Protein AF-K0EL86-F1 (afdb_monomer_lite)

pLDDT: mean 92.91, std 8.89, range [39.19, 98.56]

Organism: Nocardia brasiliensis (strain ATCC 700358 / HUJEG-1) (NCBI:txid1133849)

Foldseek 3Di:
DDDDDDLVVLVVVLVVLVVVLVVLVVVLVVVVVVLVVCLVPDDDPVSVVVVVVNVVVVVVSVVVSVVSVVVSVVSVVVSVVSVVVVVVVVVVVVD

Radius of gyration: 21.89 Å; chains: 1; bounding box: 59×28×49 Å

Structure (mmCIF, N/CA/C/O backbone):
data_AF-K0EL86-F1
#
_entry.id   AF-K0EL86-F1
#
loop_
_atom_site.group_PDB
_atom_site.id
_atom_site.type_symbol
_atom_site.label_atom_id
_atom_site.label_alt_id
_atom_site.label_comp_id
_atom_site.label_asym_id
_atom_site.label_entity_id
_atom_site.label_seq_id
_atom_site.pdbx_PDB_ins_code
_atom_site.Cartn_x
_atom_site.Cartn_y
_atom_site.Cartn_z
_atom_site.occupancy
_atom_site.B_iso_or_equiv
_atom_site.auth_seq_id
_atom_site.auth_comp_id
_atom_site.auth_asym_id
_atom_site.auth_atom_id
_atom_site.pdbx_PDB_model_num
ATOM 1 N N . MET A 1 1 ? 22.998 -12.197 -23.847 1.00 39.19 1 MET A N 1
ATOM 2 C CA . MET A 1 1 ? 21.674 -11.589 -23.587 1.00 39.19 1 MET A CA 1
ATOM 3 C C . MET A 1 1 ? 21.893 -10.163 -23.114 1.00 39.19 1 MET A C 1
ATOM 5 O O . MET A 1 1 ? 22.690 -9.974 -22.207 1.00 39.19 1 MET A O 1
ATOM 9 N N . ARG A 1 2 ? 21.264 -9.167 -23.746 1.00 56.94 2 ARG A N 1
ATOM 10 C CA . ARG A 1 2 ? 21.277 -7.775 -23.273 1.00 56.94 2 ARG A CA 1
ATOM 11 C C . ARG A 1 2 ? 20.019 -7.568 -22.438 1.00 56.94 2 ARG A C 1
ATOM 13 O O . ARG A 1 2 ? 18.923 -7.634 -22.981 1.00 56.94 2 ARG A O 1
ATOM 20 N N . HIS A 1 3 ? 20.179 -7.361 -21.138 1.00 63.78 3 HIS A N 1
ATOM 21 C CA . HIS A 1 3 ? 19.085 -6.935 -20.272 1.00 63.78 3 HIS A CA 1
ATOM 22 C C . HIS A 1 3 ? 19.059 -5.406 -20.299 1.00 63.78 3 HI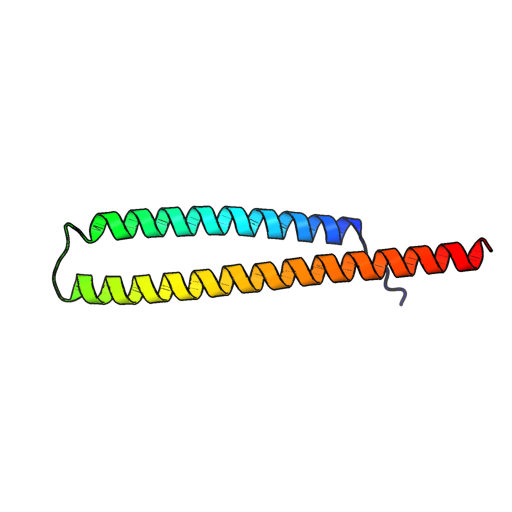S A C 1
ATOM 24 O O . HIS A 1 3 ? 20.015 -4.766 -19.871 1.00 63.78 3 HIS A O 1
ATOM 30 N N . SER A 1 4 ? 18.007 -4.828 -20.876 1.00 80.31 4 SER A N 1
ATOM 31 C CA . SER A 1 4 ? 17.711 -3.402 -20.735 1.00 80.31 4 SER A CA 1
ATOM 32 C C . SER A 1 4 ? 16.584 -3.277 -19.726 1.00 80.31 4 SER A C 1
ATOM 34 O O . SER A 1 4 ? 15.601 -4.010 -19.823 1.00 80.31 4 SER A O 1
ATOM 36 N N . VAL A 1 5 ? 16.729 -2.376 -18.761 1.00 84.06 5 VAL A N 1
ATOM 37 C CA . VAL A 1 5 ? 15.623 -2.022 -17.873 1.00 84.06 5 VAL A CA 1
ATOM 38 C C . VAL A 1 5 ? 14.740 -1.029 -18.610 1.00 84.06 5 VAL A C 1
ATOM 40 O O . VAL A 1 5 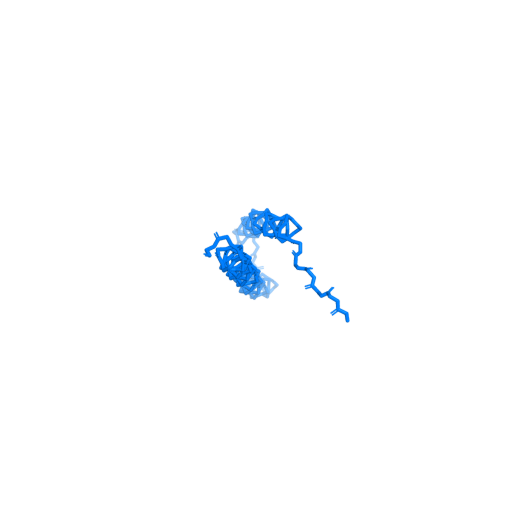? 15.234 -0.025 -19.122 1.00 84.06 5 VAL A O 1
ATOM 43 N N . ASP A 1 6 ? 13.447 -1.325 -18.677 1.00 92.12 6 ASP A N 1
ATOM 44 C CA . ASP A 1 6 ? 12.442 -0.378 -19.143 1.00 92.12 6 ASP A CA 1
ATOM 45 C C . ASP A 1 6 ? 12.041 0.516 -17.964 1.00 92.12 6 ASP A C 1
ATOM 47 O O . ASP A 1 6 ? 11.294 0.110 -17.068 1.00 92.12 6 ASP A O 1
ATOM 51 N N . LEU A 1 7 ? 12.601 1.726 -17.939 1.00 93.62 7 LEU A N 1
ATOM 52 C CA . LEU A 1 7 ? 12.340 2.702 -16.884 1.00 93.62 7 LEU A CA 1
ATOM 53 C C . LEU A 1 7 ? 10.889 3.199 -16.911 1.00 93.62 7 LEU A C 1
ATOM 55 O O . LEU A 1 7 ? 10.295 3.387 -15.854 1.00 93.62 7 LEU A O 1
ATOM 59 N N . THR A 1 8 ? 10.277 3.312 -18.092 1.00 95.00 8 THR A N 1
ATOM 60 C CA . THR A 1 8 ? 8.875 3.731 -18.239 1.00 95.00 8 THR A CA 1
ATOM 61 C C . THR A 1 8 ? 7.912 2.683 -17.686 1.00 95.00 8 THR A C 1
ATOM 63 O O . THR A 1 8 ? 6.917 3.015 -17.030 1.00 95.00 8 THR A O 1
ATOM 66 N N . LEU A 1 9 ? 8.210 1.400 -17.902 1.00 94.56 9 LEU A N 1
ATOM 67 C CA . LEU A 1 9 ? 7.465 0.318 -17.267 1.00 94.56 9 LEU A CA 1
ATOM 68 C C . LEU A 1 9 ? 7.636 0.353 -15.743 1.00 94.56 9 LEU A C 1
ATOM 70 O O . LEU A 1 9 ? 6.654 0.194 -15.017 1.00 94.56 9 LEU A O 1
ATOM 74 N N . LEU A 1 10 ? 8.855 0.590 -15.250 1.00 95.62 10 LEU A N 1
ATOM 75 C CA . LEU A 1 10 ? 9.123 0.672 -13.814 1.00 95.62 10 LEU A CA 1
ATOM 76 C C . LEU A 1 10 ? 8.372 1.840 -13.152 1.00 95.62 10 LEU A C 1
ATOM 78 O O . LEU A 1 10 ? 7.745 1.637 -12.112 1.00 95.62 10 LEU A O 1
ATOM 82 N N . ASP A 1 11 ? 8.334 3.014 -13.785 1.00 97.81 11 ASP A N 1
ATOM 83 C CA . ASP A 1 11 ? 7.514 4.154 -13.351 1.00 97.81 11 ASP A CA 1
ATOM 84 C C . ASP A 1 11 ? 6.024 3.798 -13.287 1.00 97.81 11 ASP A C 1
ATOM 86 O O . ASP A 1 11 ? 5.335 4.104 -12.309 1.00 97.81 11 ASP A O 1
ATOM 90 N N . SER A 1 12 ? 5.523 3.090 -14.303 1.00 97.88 12 SER A N 1
ATOM 91 C CA . SER A 1 12 ? 4.127 2.638 -14.351 1.00 97.88 12 SER A CA 1
ATOM 92 C C . SER A 1 12 ? 3.797 1.678 -13.202 1.00 97.88 12 SER A C 1
ATOM 94 O O . SER A 1 12 ? 2.727 1.773 -12.593 1.00 97.88 12 SER A O 1
ATOM 96 N N . VAL A 1 13 ? 4.721 0.774 -12.860 1.00 96.50 13 VAL A N 1
ATOM 97 C CA . VAL A 1 13 ? 4.588 -0.133 -11.711 1.00 96.50 13 VAL A CA 1
ATOM 98 C C . VAL A 1 13 ? 4.587 0.650 -10.397 1.00 96.50 13 VAL A C 1
ATOM 100 O O . VAL A 1 13 ? 3.701 0.430 -9.572 1.00 96.50 13 VAL A O 1
ATOM 103 N N . ILE A 1 14 ? 5.508 1.602 -10.212 1.00 98.31 14 ILE A N 1
ATOM 104 C CA . ILE A 1 14 ? 5.562 2.466 -9.020 1.00 98.31 14 ILE A CA 1
ATOM 105 C C . ILE A 1 14 ? 4.241 3.227 -8.841 1.00 98.31 14 ILE A C 1
ATOM 107 O O . ILE A 1 14 ? 3.684 3.251 -7.739 1.00 98.31 14 ILE A O 1
ATOM 111 N N . ALA A 1 15 ? 3.711 3.813 -9.919 1.00 98.44 15 ALA A N 1
ATOM 112 C CA . ALA A 1 15 ? 2.445 4.539 -9.899 1.00 98.44 15 ALA A CA 1
ATOM 113 C C . ALA A 1 15 ? 1.261 3.627 -9.543 1.00 98.44 15 ALA A C 1
ATOM 115 O O . ALA A 1 15 ? 0.410 4.003 -8.735 1.00 98.44 15 ALA A O 1
ATOM 116 N N . ARG A 1 16 ? 1.222 2.406 -10.090 1.00 98.06 16 ARG A N 1
ATOM 117 C CA . ARG A 1 16 ? 0.171 1.429 -9.779 1.00 98.06 16 ARG A CA 1
ATOM 118 C C . ARG A 1 16 ? 0.241 0.939 -8.335 1.00 98.06 16 ARG A C 1
ATOM 120 O O . ARG A 1 16 ? -0.810 0.806 -7.714 1.00 98.06 16 ARG A O 1
ATOM 127 N N . ILE A 1 17 ? 1.440 0.718 -7.793 1.00 98.12 17 ILE A N 1
ATOM 128 C CA . ILE A 1 17 ? 1.607 0.372 -6.376 1.00 98.12 17 ILE A CA 1
ATOM 129 C C . ILE A 1 17 ? 1.093 1.515 -5.496 1.00 98.12 17 ILE A C 1
ATOM 131 O O . ILE A 1 17 ? 0.298 1.267 -4.599 1.00 98.12 17 ILE A O 1
ATOM 135 N N . LYS A 1 18 ? 1.448 2.769 -5.803 1.00 98.12 18 LYS A N 1
ATOM 136 C CA . LYS A 1 18 ? 0.947 3.939 -5.064 1.00 98.12 18 LYS A CA 1
ATOM 137 C C . LYS A 1 18 ? -0.580 4.055 -5.104 1.00 98.12 18 LYS A C 1
ATOM 139 O O . LYS A 1 18 ? -1.208 4.368 -4.098 1.00 98.12 18 LYS A O 1
ATOM 144 N N . GLY A 1 19 ? -1.185 3.806 -6.266 1.00 98.12 19 GLY A N 1
ATOM 145 C CA . GLY A 1 19 ? -2.643 3.773 -6.398 1.00 98.12 19 GLY A CA 1
ATOM 146 C C . GLY A 1 19 ? -3.280 2.656 -5.567 1.00 98.12 19 GLY A C 1
ATOM 147 O O . GLY A 1 19 ? -4.320 2.867 -4.949 1.00 98.12 19 GLY A O 1
ATOM 148 N N . PHE A 1 20 ? -2.641 1.484 -5.516 1.00 96.81 20 PHE A N 1
ATOM 149 C CA . PHE A 1 20 ? -3.091 0.369 -4.690 1.00 96.81 20 PHE A CA 1
ATOM 150 C C . PHE A 1 20 ? -2.967 0.657 -3.188 1.00 96.81 20 PHE A C 1
ATOM 152 O O . PHE A 1 20 ? -3.908 0.341 -2.472 1.00 96.81 20 PHE A O 1
ATOM 159 N N . GLU A 1 21 ? -1.881 1.286 -2.720 1.00 97.56 21 GLU A N 1
ATOM 160 C CA . GLU A 1 21 ? -1.735 1.730 -1.319 1.00 97.56 21 GLU A CA 1
ATOM 161 C C . GLU A 1 21 ? -2.927 2.606 -0.899 1.00 97.56 21 GLU A C 1
ATOM 163 O O . GLU A 1 21 ? -3.611 2.294 0.071 1.00 97.56 21 GLU A O 1
ATOM 168 N N . GLY A 1 22 ? -3.248 3.641 -1.688 1.00 97.62 22 GLY A N 1
ATOM 169 C CA . GLY A 1 22 ? -4.372 4.533 -1.385 1.00 97.62 22 GLY A CA 1
ATOM 170 C C . GLY A 1 22 ? -5.727 3.820 -1.393 1.00 97.62 22 GLY A C 1
ATOM 171 O O . GLY A 1 22 ? -6.521 3.985 -0.469 1.00 97.62 22 GLY A O 1
ATOM 172 N N . PHE A 1 23 ? -5.978 2.978 -2.400 1.00 97.88 23 PHE A N 1
ATOM 173 C CA . PHE A 1 23 ? -7.194 2.162 -2.446 1.00 97.88 23 PHE A CA 1
ATOM 174 C C . PHE A 1 23 ? -7.299 1.232 -1.230 1.00 97.88 23 PHE A C 1
ATOM 176 O O . PHE A 1 23 ? -8.365 1.116 -0.628 1.00 97.88 23 PHE A O 1
ATOM 183 N N . PHE A 1 24 ? -6.203 0.572 -0.862 1.00 97.44 24 PHE A N 1
ATOM 184 C CA . PHE A 1 24 ? -6.155 -0.349 0.265 1.00 97.44 24 PHE A CA 1
ATOM 185 C C . PHE A 1 24 ? -6.483 0.362 1.584 1.00 97.44 24 PHE A C 1
ATOM 187 O O . PHE A 1 24 ? -7.347 -0.108 2.326 1.00 97.44 24 PHE A O 1
ATOM 194 N N . ASP A 1 25 ? -5.880 1.525 1.834 1.00 97.81 25 ASP A N 1
ATOM 195 C CA . ASP A 1 25 ? -6.134 2.331 3.033 1.00 97.81 25 ASP A CA 1
ATOM 196 C C . ASP A 1 25 ? -7.599 2.768 3.142 1.00 97.81 25 ASP A C 1
ATOM 198 O O . ASP A 1 2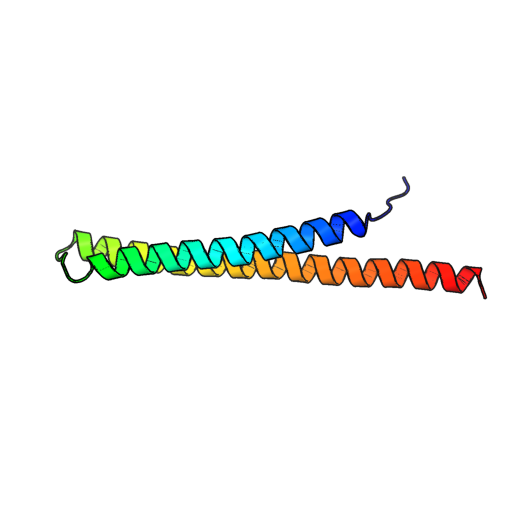5 ? -8.209 2.680 4.213 1.00 97.81 25 ASP A O 1
ATOM 202 N N . GLU A 1 26 ? -8.195 3.205 2.031 1.00 98.44 26 GLU A N 1
ATOM 203 C CA . GLU A 1 26 ? -9.608 3.583 1.982 1.00 98.44 26 GLU A CA 1
ATOM 204 C C . GLU A 1 26 ? -10.525 2.405 2.331 1.00 98.44 26 GLU A C 1
ATOM 206 O O . GLU A 1 26 ? -11.449 2.559 3.136 1.00 98.44 26 GLU A O 1
ATOM 211 N N . GLN A 1 27 ? -10.263 1.221 1.765 1.00 98.00 27 GLN A N 1
ATOM 212 C CA . GLN A 1 27 ? -11.075 0.030 2.023 1.00 98.00 27 GLN A CA 1
ATOM 213 C C . GLN A 1 27 ? -10.950 -0.450 3.469 1.00 98.00 27 GLN A C 1
ATOM 215 O O . GLN A 1 27 ? -11.962 -0.762 4.101 1.00 98.00 27 GLN A O 1
ATOM 220 N N . ILE A 1 28 ? -9.734 -0.478 4.020 1.00 97.81 28 ILE A N 1
ATOM 221 C CA . ILE A 1 28 ? -9.513 -0.907 5.404 1.00 97.81 28 ILE A CA 1
ATOM 222 C C . ILE A 1 28 ? -10.162 0.069 6.384 1.00 97.81 28 ILE A C 1
ATOM 224 O O . ILE A 1 28 ? -10.839 -0.367 7.313 1.00 97.81 28 ILE A O 1
ATOM 228 N N . LYS A 1 29 ? -10.063 1.380 6.137 1.00 98.00 29 LYS A N 1
ATOM 229 C CA . LYS A 1 29 ? -10.742 2.396 6.950 1.00 98.00 29 LYS A CA 1
ATOM 230 C C . LYS A 1 29 ? -12.267 2.266 6.896 1.00 98.00 29 LYS A C 1
ATOM 232 O O . LYS A 1 29 ? -12.934 2.411 7.920 1.00 98.00 29 LYS A O 1
ATOM 237 N N . ALA A 1 30 ? -12.833 2.006 5.717 1.00 97.94 30 ALA A N 1
ATOM 238 C CA . ALA A 1 30 ? -14.273 1.802 5.567 1.00 97.94 30 ALA A CA 1
ATOM 239 C C . ALA A 1 30 ? -14.750 0.544 6.311 1.00 97.94 30 ALA A C 1
ATOM 241 O O . ALA A 1 30 ? -15.787 0.572 6.978 1.00 97.94 30 ALA A O 1
ATOM 242 N N . PHE A 1 31 ? -13.977 -0.540 6.231 1.00 96.25 31 PHE A N 1
ATOM 243 C CA . PHE A 1 31 ? -14.250 -1.777 6.952 1.00 96.25 31 PHE A CA 1
ATOM 244 C C . PHE A 1 31 ? -14.173 -1.593 8.477 1.00 96.25 31 PHE A C 1
ATOM 246 O O . PHE A 1 31 ? -15.114 -1.971 9.175 1.00 96.25 31 PHE A O 1
ATOM 253 N N . ASP A 1 32 ? -13.115 -0.956 8.987 1.00 96.81 32 ASP A N 1
ATOM 254 C CA . ASP A 1 32 ? -12.941 -0.653 10.416 1.00 96.81 32 ASP A CA 1
ATOM 255 C C . ASP A 1 32 ? -14.107 0.188 10.967 1.00 96.81 32 ASP A C 1
ATOM 257 O O . ASP A 1 32 ? -14.705 -0.139 11.997 1.00 96.81 32 ASP A O 1
ATOM 261 N N . ALA A 1 33 ? -14.524 1.220 10.227 1.00 96.00 33 ALA A N 1
ATOM 262 C CA . ALA A 1 33 ? -15.671 2.046 10.599 1.00 96.00 33 ALA A CA 1
ATOM 263 C C . ALA A 1 33 ? -16.987 1.246 10.646 1.00 96.00 33 ALA A C 1
ATOM 265 O O . ALA A 1 33 ? -17.810 1.447 11.546 1.00 96.00 33 ALA A O 1
ATOM 266 N N . ALA A 1 34 ? -17.196 0.328 9.696 1.00 93.81 34 ALA A N 1
ATOM 267 C CA . ALA A 1 34 ? -18.381 -0.523 9.659 1.00 93.81 34 ALA A CA 1
ATOM 268 C C . ALA A 1 34 ? -18.421 -1.498 10.846 1.00 93.81 34 ALA A C 1
ATOM 270 O O . ALA A 1 34 ? -19.461 -1.628 11.493 1.00 93.81 34 ALA A O 1
ATOM 271 N N . VAL A 1 35 ? -17.288 -2.130 11.166 1.00 92.88 35 VAL A N 1
ATOM 272 C CA . VAL A 1 35 ? -17.165 -3.038 12.315 1.00 92.88 35 VAL A CA 1
ATOM 273 C C . VAL A 1 35 ? -17.362 -2.285 13.631 1.00 92.88 35 VAL A C 1
ATOM 275 O O . VAL A 1 35 ? -18.153 -2.715 14.470 1.00 92.88 35 VAL A O 1
ATOM 278 N N . THR A 1 36 ? -16.724 -1.126 13.789 1.00 90.25 36 THR A N 1
ATOM 279 C CA . THR A 1 36 ? -16.823 -0.303 15.004 1.00 90.25 36 THR A CA 1
ATOM 280 C C . THR A 1 36 ? -18.263 0.128 15.286 1.00 90.25 36 THR A C 1
ATOM 282 O O . THR A 1 36 ? -18.706 0.127 16.435 1.00 90.25 36 THR A O 1
ATOM 285 N N . LYS A 1 37 ? -19.052 0.428 14.245 1.00 90.38 37 LYS A N 1
ATOM 286 C CA . LYS A 1 37 ? -20.477 0.760 14.395 1.00 90.38 37 LYS A CA 1
ATOM 287 C C . LYS A 1 37 ? -21.298 -0.392 14.995 1.00 90.38 37 LYS A C 1
ATOM 289 O O . LYS A 1 37 ? -22.302 -0.134 15.654 1.00 90.38 37 LYS A O 1
ATOM 294 N N . MET A 1 38 ? -20.896 -1.645 14.775 1.00 86.94 38 MET A N 1
ATOM 295 C CA . MET A 1 38 ? -21.609 -2.821 15.287 1.00 86.94 38 MET A CA 1
ATOM 296 C C . MET A 1 38 ? -21.309 -3.103 16.764 1.00 86.94 38 MET A C 1
ATOM 298 O O . MET A 1 38 ? -22.172 -3.637 17.460 1.00 86.94 38 MET A O 1
ATOM 302 N N . HIS A 1 39 ? -20.128 -2.723 17.264 1.00 80.81 39 HIS A N 1
ATOM 303 C CA . HIS A 1 39 ? -19.704 -3.028 18.639 1.00 80.81 39 HIS A CA 1
ATOM 304 C C . HIS A 1 39 ? -20.598 -2.416 19.720 1.00 80.81 39 HIS A C 1
ATOM 306 O O . HIS A 1 39 ? -20.685 -2.976 20.803 1.00 80.81 39 HIS A O 1
ATOM 312 N N . GLY A 1 40 ? -21.301 -1.315 19.438 1.00 80.06 40 GLY A N 1
ATOM 313 C CA . GLY A 1 40 ? -22.221 -0.698 20.403 1.00 80.06 40 GLY A CA 1
ATOM 314 C C . GLY A 1 40 ? -23.575 -1.404 20.560 1.00 80.06 40 GLY A C 1
ATOM 315 O O . GLY A 1 40 ? -24.361 -1.002 21.410 1.00 80.06 40 GLY A O 1
ATOM 316 N N . VAL A 1 41 ? -23.885 -2.401 19.724 1.00 84.56 41 VAL A N 1
ATOM 317 C CA . VAL A 1 41 ? -25.223 -3.031 19.655 1.00 84.56 41 VAL A CA 1
ATOM 318 C C . VAL A 1 41 ? -25.155 -4.547 19.860 1.00 84.56 41 VAL A C 1
ATOM 320 O O . VAL A 1 41 ? -26.186 -5.210 19.967 1.00 84.56 41 VAL A O 1
ATOM 323 N N . TRP A 1 42 ? -23.951 -5.117 19.903 1.00 83.50 42 TRP A N 1
ATOM 324 C CA . TRP A 1 42 ? -23.754 -6.558 19.929 1.00 83.50 42 TRP A CA 1
ATOM 325 C C . TRP A 1 42 ? -22.812 -6.979 21.054 1.00 83.50 42 TRP A C 1
ATOM 327 O O . TRP A 1 42 ? -21.651 -6.582 21.090 1.00 83.50 42 TRP A O 1
ATOM 337 N N . GLU A 1 43 ? -23.328 -7.825 21.945 1.00 88.75 43 GLU A N 1
ATOM 338 C CA . GLU A 1 43 ? -22.636 -8.328 23.131 1.00 88.75 43 GLU A CA 1
ATOM 339 C C . GLU A 1 43 ? -22.599 -9.868 23.162 1.00 88.75 43 GLU A C 1
ATOM 341 O O . GLU A 1 43 ? -23.305 -10.550 22.412 1.00 88.75 43 GLU A O 1
ATOM 346 N N . GLY A 1 44 ? -21.771 -10.413 24.058 1.00 92.06 44 GLY A N 1
ATOM 347 C CA . GLY A 1 44 ? -21.601 -11.850 24.289 1.00 92.06 44 GLY A CA 1
ATOM 348 C C . GLY A 1 44 ? -20.344 -12.443 23.646 1.00 92.06 44 GLY A C 1
ATOM 349 O O . GLY A 1 44 ? -19.567 -11.751 22.987 1.00 92.06 44 GLY A O 1
ATOM 350 N N . ASP A 1 45 ? -20.144 -13.750 23.826 1.00 93.12 45 ASP A N 1
ATOM 351 C CA . ASP A 1 45 ? -18.920 -14.459 23.412 1.00 93.12 45 ASP A CA 1
ATOM 352 C C . ASP A 1 45 ? -18.595 -14.290 21.921 1.00 93.12 45 ASP A C 1
ATOM 354 O O . ASP A 1 45 ? -17.437 -14.135 21.533 1.00 93.12 45 ASP A O 1
ATOM 358 N N . ALA A 1 46 ? -19.624 -14.264 21.072 1.00 91.19 46 ALA A N 1
ATOM 359 C CA . ALA A 1 46 ? -19.453 -14.062 19.639 1.00 91.19 46 ALA A CA 1
ATOM 360 C C . ALA A 1 46 ? -18.953 -12.643 19.299 1.00 91.19 46 ALA A C 1
ATOM 362 O O . ALA A 1 46 ? -18.150 -12.487 18.377 1.00 91.19 46 ALA A O 1
ATOM 363 N N . ALA A 1 47 ? -19.359 -11.626 20.068 1.00 92.25 47 ALA A N 1
ATOM 364 C CA . ALA A 1 47 ? -18.865 -10.260 19.910 1.00 92.25 47 ALA A CA 1
ATOM 365 C C . ALA A 1 47 ? -17.383 -10.163 20.313 1.00 92.25 47 ALA A C 1
ATOM 367 O O . ALA A 1 47 ? -16.586 -9.563 19.593 1.00 92.25 47 ALA A O 1
ATOM 368 N N . ILE A 1 48 ? -16.987 -10.834 21.401 1.00 92.88 48 ILE A N 1
ATOM 369 C CA . ILE A 1 48 ? -15.584 -10.920 21.845 1.00 92.88 48 ILE A CA 1
ATOM 370 C C . ILE A 1 48 ? -14.717 -11.607 20.778 1.00 92.88 48 ILE A C 1
ATOM 372 O O . ILE A 1 48 ? -13.665 -11.092 20.397 1.00 92.88 48 ILE A O 1
ATOM 376 N N . ALA A 1 49 ? -15.167 -12.747 20.244 1.00 94.25 49 ALA A N 1
ATOM 377 C CA . ALA A 1 49 ? -14.447 -13.467 19.193 1.00 94.25 49 ALA A CA 1
ATOM 378 C C . ALA A 1 49 ? -14.317 -12.643 17.898 1.00 94.25 49 ALA A C 1
ATOM 380 O O . ALA A 1 49 ? -13.278 -12.678 17.226 1.00 94.25 49 ALA A O 1
ATOM 381 N N . GLN A 1 50 ? -15.351 -11.870 17.552 1.00 92.19 50 GLN A N 1
ATOM 382 C CA . GLN A 1 50 ? -15.299 -10.961 16.414 1.00 92.19 50 GLN A CA 1
ATOM 383 C C . GLN A 1 50 ? -14.314 -9.811 16.652 1.00 92.19 50 GLN A C 1
ATOM 385 O O . GLN A 1 50 ? -13.541 -9.510 15.746 1.00 92.19 50 GLN A O 1
ATOM 390 N N . GLN A 1 51 ? -14.283 -9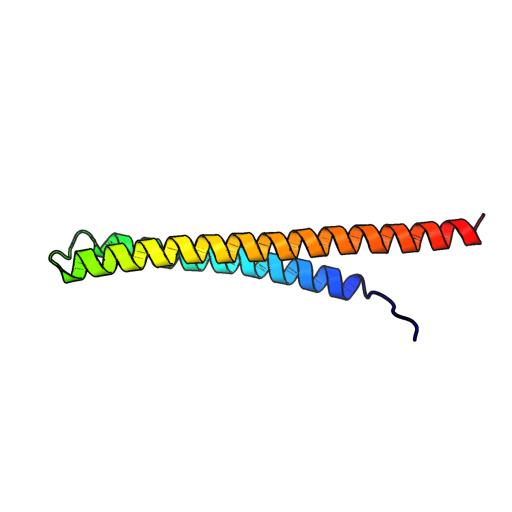.211 17.846 1.00 93.62 51 GLN A N 1
ATOM 391 C CA . GLN A 1 51 ? -13.327 -8.156 18.196 1.00 93.62 51 GLN A CA 1
ATOM 392 C C . GLN A 1 51 ? -11.876 -8.644 18.108 1.00 93.62 51 GLN A C 1
ATOM 394 O O . GLN A 1 51 ? -11.020 -7.941 17.567 1.00 93.62 51 GLN A O 1
ATOM 399 N N . ASP A 1 52 ? -11.594 -9.863 18.575 1.00 95.56 52 ASP A N 1
ATOM 400 C CA . ASP A 1 52 ? -10.264 -10.459 18.431 1.00 95.56 52 ASP A CA 1
ATOM 401 C C . ASP A 1 52 ? -9.891 -10.670 16.957 1.00 95.56 52 ASP A C 1
ATOM 403 O O . ASP A 1 52 ? -8.812 -10.271 16.507 1.00 95.56 52 ASP A O 1
ATOM 407 N N . SER A 1 53 ? -10.819 -11.227 16.176 1.00 95.44 53 SER A N 1
ATOM 408 C CA . SER A 1 53 ? -10.636 -11.439 14.736 1.00 95.44 53 SER A CA 1
ATOM 409 C C . SER A 1 53 ? -10.422 -10.119 13.991 1.00 95.44 53 SER A C 1
ATOM 411 O O . SER A 1 53 ? -9.548 -10.027 13.131 1.00 95.44 53 SER A O 1
ATOM 413 N N . HIS A 1 54 ? -11.170 -9.079 14.361 1.00 95.81 54 HIS A N 1
ATOM 414 C CA . HIS A 1 54 ? -11.034 -7.731 13.827 1.00 95.81 54 HIS A CA 1
ATOM 415 C C . HIS A 1 54 ? -9.646 -7.153 14.111 1.00 95.81 54 HIS A C 1
ATOM 417 O O . HIS A 1 54 ? -8.960 -6.715 13.191 1.00 95.81 54 HIS A O 1
ATOM 423 N N . ARG A 1 55 ? -9.185 -7.231 15.364 1.00 96.56 55 ARG A N 1
ATOM 424 C CA . ARG A 1 55 ? -7.849 -6.772 15.768 1.00 96.56 55 ARG A CA 1
ATOM 425 C C . ARG A 1 55 ? -6.744 -7.469 14.974 1.00 96.56 55 ARG A C 1
ATOM 427 O O . ARG A 1 55 ? -5.794 -6.822 14.539 1.00 96.56 55 ARG A O 1
ATOM 434 N N . ARG A 1 56 ? -6.868 -8.782 14.761 1.00 98.12 56 ARG A N 1
ATOM 435 C CA . ARG A 1 56 ? -5.915 -9.565 13.956 1.00 98.12 56 ARG A CA 1
ATOM 436 C C . ARG A 1 56 ? -5.936 -9.155 12.486 1.00 98.12 56 ARG A C 1
ATOM 438 O O . ARG A 1 56 ? -4.874 -9.046 11.881 1.00 98.12 56 ARG A O 1
ATOM 445 N N . LEU A 1 57 ? -7.118 -8.901 11.931 1.00 96.56 57 LEU A N 1
ATOM 446 C CA . LEU A 1 57 ? -7.259 -8.420 10.560 1.00 96.56 57 LEU A CA 1
ATOM 447 C C . LEU A 1 57 ? -6.648 -7.023 10.386 1.00 96.56 57 LEU A C 1
ATOM 449 O O . LEU A 1 57 ? -5.954 -6.803 9.402 1.00 96.56 57 LEU A O 1
ATOM 453 N N . MET A 1 58 ? -6.831 -6.111 11.345 1.00 98.12 58 MET A N 1
ATOM 454 C CA . MET A 1 58 ? -6.216 -4.777 11.300 1.00 98.12 58 MET A CA 1
ATOM 455 C C . MET A 1 58 ? -4.687 -4.838 11.378 1.00 98.12 58 MET A C 1
ATOM 457 O O . MET A 1 58 ? -4.006 -4.125 10.644 1.00 98.12 58 MET A O 1
ATOM 461 N N . ALA A 1 59 ? -4.133 -5.728 12.207 1.00 98.50 59 ALA A N 1
ATOM 462 C CA . ALA A 1 59 ? -2.690 -5.963 12.246 1.00 98.50 59 ALA A CA 1
ATOM 463 C C . ALA A 1 59 ? -2.165 -6.506 10.904 1.00 98.50 59 ALA A C 1
ATOM 465 O O . ALA A 1 59 ? -1.228 -5.952 10.340 1.00 98.50 59 ALA A O 1
ATOM 466 N N . ALA A 1 60 ? -2.824 -7.524 10.342 1.00 98.06 60 ALA A N 1
ATOM 467 C CA . ALA A 1 60 ? -2.447 -8.075 9.041 1.00 98.06 60 ALA A CA 1
ATOM 468 C C . ALA A 1 60 ? -2.580 -7.044 7.906 1.00 98.06 60 ALA A C 1
ATOM 470 O O . ALA A 1 60 ? -1.759 -7.012 6.993 1.00 98.06 60 ALA A O 1
ATOM 471 N N . ALA A 1 61 ? -3.596 -6.179 7.965 1.00 98.12 61 ALA A N 1
ATOM 472 C CA . ALA A 1 61 ? -3.769 -5.100 7.004 1.00 98.12 61 ALA A CA 1
ATOM 473 C C . ALA A 1 61 ? -2.596 -4.115 7.048 1.00 98.12 61 ALA A C 1
ATOM 475 O O . ALA A 1 61 ? -2.066 -3.744 6.002 1.00 98.12 61 ALA A O 1
ATOM 476 N N . LYS A 1 62 ? -2.144 -3.752 8.253 1.00 98.31 62 LYS A N 1
ATOM 477 C CA . LYS A 1 62 ? -0.951 -2.927 8.436 1.00 98.31 62 LYS A CA 1
ATOM 478 C C . LYS A 1 62 ? 0.295 -3.582 7.831 1.00 98.31 62 LYS A C 1
ATOM 480 O O . LYS A 1 62 ? 1.027 -2.910 7.111 1.00 98.31 62 LYS A O 1
ATOM 485 N N . ASP A 1 63 ? 0.510 -4.872 8.075 1.00 98.56 63 ASP A N 1
ATOM 486 C CA . ASP A 1 63 ? 1.671 -5.593 7.534 1.00 98.56 63 ASP A CA 1
ATOM 487 C C . ASP A 1 63 ? 1.666 -5.611 5.995 1.00 98.56 63 ASP A C 1
ATOM 489 O O . ASP A 1 63 ? 2.703 -5.409 5.359 1.00 98.56 63 ASP A O 1
ATOM 493 N N . ILE A 1 64 ? 0.491 -5.802 5.381 1.00 96.50 64 ILE A N 1
ATOM 494 C CA . ILE A 1 64 ? 0.322 -5.750 3.920 1.00 96.50 64 ILE A CA 1
ATOM 495 C C . ILE A 1 64 ? 0.641 -4.352 3.387 1.00 96.50 64 ILE A C 1
ATOM 497 O O . ILE A 1 64 ? 1.409 -4.233 2.431 1.00 96.50 64 ILE A O 1
ATOM 501 N N . HIS A 1 65 ? 0.077 -3.306 3.996 1.00 97.75 65 HIS A N 1
ATOM 502 C CA . HIS A 1 65 ? 0.345 -1.922 3.604 1.00 97.75 65 HIS A CA 1
ATOM 503 C C . HIS A 1 65 ? 1.848 -1.612 3.666 1.00 97.75 65 HIS A C 1
ATOM 505 O O . HIS A 1 65 ? 2.429 -1.114 2.699 1.00 97.75 65 HIS A O 1
ATOM 511 N N . ASP A 1 66 ? 2.502 -1.962 4.774 1.00 98.19 66 ASP A N 1
ATOM 512 C CA . ASP A 1 66 ? 3.918 -1.671 4.982 1.00 98.19 66 ASP A CA 1
ATOM 513 C C . ASP A 1 66 ? 4.802 -2.420 3.972 1.00 98.19 66 ASP A C 1
ATOM 515 O O . ASP A 1 66 ? 5.674 -1.804 3.350 1.00 98.19 66 ASP A O 1
ATOM 519 N N . GLY A 1 67 ? 4.524 -3.706 3.727 1.00 97.88 67 GLY A N 1
ATOM 520 C CA . GLY A 1 67 ? 5.25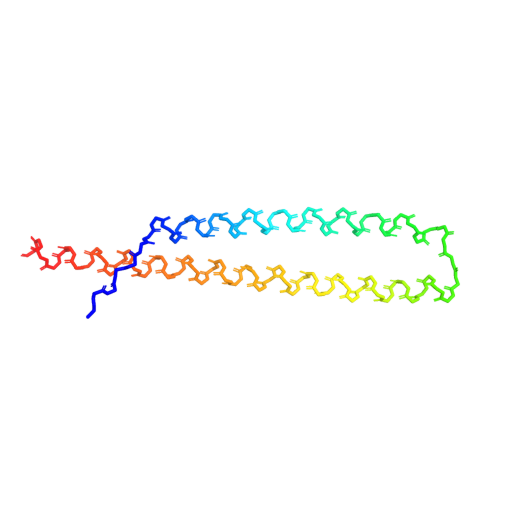3 -4.515 2.747 1.00 97.88 67 GLY A CA 1
ATOM 521 C C . GLY A 1 67 ? 5.079 -4.025 1.306 1.00 97.88 67 GLY A C 1
ATOM 522 O O . GLY A 1 67 ? 6.034 -4.000 0.527 1.00 97.88 67 GLY A O 1
ATOM 523 N N . VAL A 1 68 ? 3.881 -3.565 0.943 1.00 97.12 68 VAL A N 1
ATOM 524 C CA . VAL A 1 68 ? 3.634 -2.914 -0.352 1.00 97.12 68 VAL A CA 1
ATOM 525 C C . VAL A 1 68 ? 4.417 -1.605 -0.464 1.00 97.12 68 VAL A C 1
ATOM 527 O O . VAL A 1 68 ? 5.047 -1.350 -1.498 1.00 97.12 68 VAL A O 1
ATOM 530 N N . GLY A 1 69 ? 4.466 -0.826 0.615 1.00 98.31 69 GLY A N 1
ATOM 531 C CA . GLY A 1 69 ? 5.282 0.379 0.693 1.00 98.31 69 GLY A CA 1
ATOM 532 C C . GLY A 1 69 ? 6.775 0.120 0.551 1.00 98.31 69 GLY A C 1
ATOM 533 O O . GLY A 1 69 ? 7.467 0.890 -0.122 1.00 98.31 69 GLY A O 1
ATOM 534 N N . ASP A 1 70 ? 7.282 -0.967 1.127 1.00 98.56 70 ASP A N 1
ATOM 535 C CA . ASP A 1 70 ? 8.665 -1.404 0.937 1.00 98.56 70 ASP A CA 1
ATOM 536 C C . ASP A 1 70 ? 8.954 -1.760 -0.523 1.00 98.56 70 ASP A C 1
ATOM 538 O O . ASP A 1 70 ? 9.935 -1.270 -1.088 1.00 98.56 70 ASP A O 1
ATOM 542 N N . MET A 1 71 ? 8.073 -2.528 -1.176 1.00 97.50 71 MET A N 1
ATOM 543 C CA . MET A 1 71 ? 8.217 -2.851 -2.601 1.00 97.50 71 MET A CA 1
ATOM 544 C C . MET A 1 71 ? 8.255 -1.590 -3.469 1.00 97.50 71 MET A C 1
ATOM 546 O O . MET A 1 71 ? 9.094 -1.478 -4.368 1.00 97.50 71 MET A O 1
ATOM 550 N N . ARG A 1 72 ? 7.396 -0.604 -3.182 1.00 98.06 72 ARG A N 1
ATOM 551 C CA . ARG A 1 72 ? 7.397 0.674 -3.903 1.00 98.06 72 ARG A CA 1
ATOM 552 C C . ARG A 1 72 ? 8.705 1.434 -3.711 1.00 98.06 72 ARG A C 1
ATOM 554 O O . ARG A 1 72 ? 9.261 1.945 -4.681 1.00 98.06 72 ARG A O 1
ATOM 561 N N . ARG A 1 73 ? 9.205 1.524 -2.474 1.00 98.50 73 ARG A N 1
ATOM 562 C CA . ARG A 1 73 ? 10.482 2.193 -2.166 1.00 98.50 73 ARG A CA 1
ATOM 563 C C . ARG A 1 73 ? 11.652 1.512 -2.869 1.00 98.50 73 ARG A C 1
ATOM 565 O O . ARG A 1 73 ? 12.489 2.202 -3.445 1.00 98.50 73 ARG A O 1
ATOM 572 N N . ALA A 1 74 ? 11.677 0.181 -2.878 1.00 98.06 74 ALA A N 1
ATOM 573 C CA . ALA A 1 74 ? 12.690 -0.590 -3.587 1.00 98.06 74 ALA A CA 1
ATOM 574 C C . ALA A 1 74 ? 12.648 -0.330 -5.102 1.00 98.06 74 ALA A C 1
ATOM 576 O O . ALA A 1 74 ? 13.693 -0.107 -5.711 1.00 98.06 74 ALA A O 1
ATOM 577 N N . ALA A 1 75 ? 11.455 -0.278 -5.703 1.00 96.88 75 ALA A N 1
ATOM 578 C CA . ALA A 1 75 ? 11.291 0.048 -7.118 1.00 96.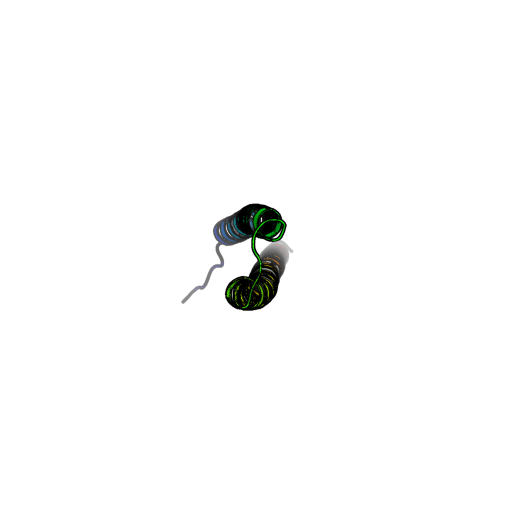88 75 ALA A CA 1
ATOM 579 C C . ALA A 1 75 ? 11.775 1.472 -7.452 1.00 96.88 75 ALA A C 1
ATOM 581 O O . ALA A 1 75 ? 12.479 1.656 -8.442 1.00 96.88 75 ALA A O 1
ATOM 582 N N . VAL A 1 76 ? 11.475 2.464 -6.605 1.00 98.19 76 VAL A N 1
ATOM 583 C CA . VAL A 1 76 ? 11.979 3.844 -6.758 1.00 98.19 76 VAL A CA 1
ATOM 584 C C . VAL A 1 76 ? 13.508 3.892 -6.678 1.00 98.19 76 VAL A C 1
ATOM 586 O O . VAL A 1 76 ? 14.150 4.537 -7.507 1.00 98.19 76 VAL A O 1
ATOM 589 N N . ALA A 1 77 ? 14.107 3.189 -5.713 1.00 98.12 77 ALA A N 1
ATOM 590 C CA . ALA A 1 77 ? 15.560 3.117 -5.582 1.00 98.12 77 ALA A CA 1
ATOM 591 C C . ALA A 1 77 ? 16.209 2.436 -6.799 1.00 98.12 77 ALA A C 1
ATOM 593 O O . ALA A 1 77 ? 17.206 2.925 -7.327 1.00 98.12 77 ALA A O 1
ATOM 594 N N . ALA A 1 78 ? 15.617 1.341 -7.286 1.00 95.75 78 ALA A N 1
ATOM 595 C CA . ALA A 1 78 ? 16.067 0.666 -8.497 1.00 95.75 78 ALA A CA 1
ATOM 596 C C . ALA A 1 78 ? 15.994 1.596 -9.715 1.00 95.75 78 ALA A C 1
ATOM 598 O O . ALA A 1 78 ? 16.974 1.707 -10.448 1.00 95.75 78 ALA A O 1
ATOM 599 N N . HIS A 1 79 ? 14.881 2.316 -9.892 1.00 95.62 79 HIS A N 1
ATOM 600 C CA . HIS A 1 79 ? 14.721 3.295 -10.966 1.00 95.62 79 HIS A CA 1
ATOM 601 C C . HIS A 1 79 ? 15.847 4.336 -10.940 1.00 95.62 79 HIS A C 1
ATOM 603 O O . HIS A 1 79 ? 16.543 4.511 -11.937 1.00 95.62 79 HIS A O 1
ATOM 609 N N . ALA A 1 80 ? 16.089 4.965 -9.784 1.00 96.62 80 ALA A N 1
ATOM 610 C CA . ALA A 1 80 ? 17.146 5.963 -9.625 1.00 96.62 80 ALA A CA 1
ATOM 611 C C . ALA A 1 80 ? 18.543 5.406 -9.957 1.00 96.62 80 ALA A C 1
ATOM 613 O O . ALA A 1 80 ? 19.307 6.046 -10.682 1.00 96.62 80 ALA A O 1
ATOM 614 N N . ASN A 1 81 ? 18.857 4.195 -9.486 1.00 95.94 81 ASN A N 1
ATOM 615 C CA . ASN A 1 81 ? 20.134 3.537 -9.767 1.00 95.94 81 ASN A CA 1
ATOM 616 C C . ASN A 1 81 ? 20.322 3.262 -11.264 1.00 95.94 81 ASN A C 1
ATOM 618 O O . ASN A 1 81 ? 21.402 3.497 -11.808 1.00 95.94 81 ASN A O 1
ATOM 622 N N . TYR A 1 82 ? 19.279 2.787 -11.947 1.00 94.00 82 TYR A N 1
ATOM 623 C CA . TYR A 1 82 ? 19.344 2.524 -13.382 1.00 94.00 82 TYR A CA 1
ATOM 624 C C . TYR A 1 82 ? 19.451 3.813 -14.200 1.00 94.00 82 TYR A C 1
ATOM 626 O O . TYR A 1 82 ? 20.264 3.864 -15.120 1.00 94.00 82 TYR A O 1
ATOM 634 N N . SER A 1 83 ? 18.712 4.869 -13.848 1.00 93.69 83 SER A N 1
ATOM 635 C CA . SER A 1 83 ? 18.855 6.180 -14.490 1.00 93.69 83 SER A CA 1
ATOM 636 C C . SER A 1 83 ? 20.275 6.734 -14.342 1.00 93.69 83 SER A C 1
ATOM 638 O O . SER A 1 83 ? 20.854 7.190 -15.325 1.00 93.69 83 SER A O 1
ATOM 640 N N . ALA A 1 84 ? 20.868 6.638 -13.147 1.00 93.94 84 ALA A N 1
ATOM 641 C CA . ALA A 1 84 ? 22.239 7.085 -12.904 1.00 93.94 84 ALA A CA 1
ATOM 642 C C . ALA A 1 84 ? 23.266 6.286 -13.724 1.00 93.94 84 ALA A C 1
ATOM 644 O O . ALA A 1 84 ? 24.173 6.869 -14.315 1.00 93.94 84 ALA A O 1
ATOM 645 N N . ALA A 1 85 ? 23.103 4.962 -13.817 1.00 91.25 85 ALA A N 1
ATOM 646 C CA . ALA A 1 85 ? 23.972 4.117 -14.634 1.00 91.25 85 ALA A CA 1
ATOM 647 C C . ALA A 1 85 ? 23.861 4.444 -16.133 1.00 91.25 85 ALA A C 1
ATOM 649 O O . ALA A 1 85 ? 24.868 4.459 -16.839 1.00 91.25 85 ALA A O 1
ATOM 650 N N . VAL A 1 86 ? 22.650 4.725 -16.627 1.00 89.69 86 VAL A N 1
ATOM 651 C CA . VAL A 1 86 ? 22.441 5.165 -18.013 1.00 89.69 86 VAL A CA 1
ATOM 652 C C . VAL A 1 86 ? 23.122 6.511 -18.258 1.00 89.69 86 VAL A C 1
ATOM 654 O O . VAL A 1 86 ? 23.833 6.631 -19.250 1.00 89.69 86 VAL A O 1
ATOM 657 N N . GLN A 1 87 ? 22.974 7.484 -17.354 1.00 90.38 87 GLN A N 1
ATOM 658 C CA . GLN A 1 87 ? 23.596 8.802 -17.506 1.00 90.38 87 GLN A CA 1
ATOM 659 C C . GLN A 1 87 ? 25.126 8.722 -17.500 1.00 90.38 87 GLN A C 1
ATOM 661 O O . GLN A 1 87 ? 25.761 9.241 -18.412 1.00 90.38 87 GLN A O 1
ATOM 666 N N . ALA A 1 88 ? 25.719 7.998 -16.546 1.00 92.31 88 ALA A N 1
ATOM 667 C CA . ALA A 1 88 ? 27.169 7.813 -16.489 1.00 92.31 88 ALA A CA 1
ATOM 668 C C . ALA A 1 88 ? 27.715 7.158 -17.770 1.00 92.31 88 ALA A C 1
ATOM 670 O O . ALA A 1 88 ? 28.752 7.562 -18.294 1.00 92.31 88 ALA A O 1
ATOM 671 N N . ASN A 1 89 ? 26.984 6.180 -18.313 1.00 89.69 89 ASN A N 1
ATOM 672 C CA . ASN A 1 89 ? 27.326 5.566 -19.591 1.00 89.69 89 ASN A CA 1
ATOM 673 C C . ASN A 1 89 ? 27.147 6.515 -20.780 1.00 89.69 89 ASN A C 1
ATOM 675 O O . ASN A 1 89 ? 27.787 6.296 -21.792 1.00 89.69 89 ASN A O 1
ATOM 679 N N . VAL A 1 90 ? 26.287 7.530 -20.728 1.00 89.31 90 VAL A N 1
ATOM 680 C CA . VAL A 1 90 ? 26.205 8.537 -21.798 1.00 89.31 90 VAL A CA 1
ATOM 681 C C . VAL A 1 90 ? 27.384 9.504 -21.693 1.00 89.31 90 VAL A C 1
ATOM 683 O O . VAL A 1 90 ? 28.066 9.737 -22.689 1.00 89.31 90 VAL A O 1
ATOM 686 N N . ASP A 1 91 ? 27.680 9.982 -20.484 1.00 91.69 91 ASP A N 1
ATOM 687 C CA . ASP A 1 91 ? 28.753 10.945 -20.223 1.00 91.69 91 ASP A CA 1
ATOM 688 C C . ASP A 1 91 ? 30.128 10.385 -20.623 1.00 91.69 91 ASP A C 1
ATOM 690 O O . ASP A 1 91 ? 30.916 11.073 -21.266 1.00 91.69 91 ASP A O 1
ATOM 694 N N . MET A 1 92 ? 30.392 9.105 -20.328 1.00 90.19 92 MET A N 1
ATOM 695 C CA . MET A 1 92 ? 31.641 8.423 -20.701 1.00 90.19 92 MET A CA 1
ATOM 696 C C . MET A 1 92 ? 31.897 8.334 -22.212 1.00 90.19 92 MET A C 1
ATOM 698 O O . MET A 1 92 ? 33.035 8.111 -22.608 1.00 90.19 92 MET A O 1
ATOM 702 N N . TRP A 1 93 ? 30.862 8.424 -23.050 1.00 84.94 93 TRP A N 1
ATOM 703 C CA . TRP A 1 93 ? 31.000 8.332 -24.510 1.00 84.94 93 TRP A CA 1
ATOM 704 C C . TRP A 1 93 ? 30.909 9.697 -25.195 1.00 84.94 93 TRP A C 1
ATOM 706 O O . TRP A 1 93 ? 31.179 9.796 -26.392 1.00 84.94 93 TRP A O 1
ATOM 716 N N . GLN A 1 94 ? 30.489 10.730 -24.461 1.00 84.81 94 GLN A N 1
ATOM 717 C CA . GLN A 1 94 ? 30.435 12.113 -24.934 1.00 84.81 94 GLN A CA 1
ATOM 718 C C . GLN A 1 94 ? 31.656 12.941 -24.513 1.00 84.81 94 GLN A C 1
ATOM 720 O O . GLN A 1 94 ? 31.924 13.957 -25.157 1.00 84.81 94 GLN A O 1
ATOM 725 N N . GLY A 1 95 ? 32.357 12.539 -23.449 1.00 74.62 95 GLY A N 1
ATOM 726 C CA . GLY A 1 95 ? 33.659 13.088 -23.048 1.00 74.62 95 GLY A CA 1
ATOM 727 C C . GLY A 1 95 ? 34.818 12.427 -23.778 1.00 74.62 95 GLY A C 1
ATOM 728 O O . GLY A 1 95 ? 35.771 13.163 -24.115 1.00 74.62 95 GLY A O 1
#

Secondary structure (DSSP, 8-state):
------HHHHHHHHHHHHHHHHHHHHHHHHHHHHHHHHHTT--SHHHHHHHHHHHHHHHHHHHHHHHHHHHHHHHHHHHHHHHHHHHHHHHHHH-

Sequence (95 aa):
MRHSVDLTLLDSVIARIKGFEGFFDEQIKAFDAAVTKMHGVWEGDAAIAQQDSHRRLMAAAKDIHDGVGDMRRAAVAAHANYSAAVQANVDMWQG

InterPro domains:
  IPR010310 Type VII secretion system ESAT-6-like [PF06013] (5-85)
  IPR036689 ESAT-6-like superfamily [SSF140453] (4-94)